Protein AF-A0A316BZR7-F1 (afdb_monomer_lite)

Structure (mmCIF, N/CA/C/O backbone):
data_AF-A0A316BZR7-F1
#
_entry.id   AF-A0A316BZR7-F1
#
loop_
_atom_site.group_PDB
_atom_site.id
_atom_site.type_symbol
_atom_site.label_atom_id
_atom_site.label_alt_id
_atom_site.label_comp_id
_atom_site.label_asym_id
_atom_site.label_entity_id
_atom_site.label_seq_id
_atom_site.pdbx_PDB_ins_code
_atom_site.Cartn_x
_atom_site.Cartn_y
_atom_site.Cartn_z
_atom_site.occupancy
_atom_site.B_iso_or_equiv
_atom_site.auth_seq_id
_atom_site.auth_comp_id
_atom_site.auth_asym_id
_atom_site.auth_atom_id
_atom_site.pdbx_PDB_model_num
ATOM 1 N N . MET A 1 1 ? -10.393 23.775 14.226 1.00 39.78 1 MET A N 1
ATOM 2 C CA . MET A 1 1 ? -9.896 24.589 15.356 1.00 39.78 1 MET A CA 1
ATOM 3 C C . MET A 1 1 ? -9.389 23.636 16.424 1.00 39.78 1 MET A C 1
ATOM 5 O O . MET A 1 1 ? -10.168 22.820 16.896 1.00 39.78 1 MET A O 1
ATOM 9 N N . THR A 1 2 ? -8.099 23.657 16.740 1.00 46.25 2 THR A N 1
ATOM 10 C CA . THR A 1 2 ? -7.511 22.816 17.795 1.00 46.25 2 THR A CA 1
ATOM 11 C C . THR A 1 2 ? -7.655 23.524 19.139 1.00 46.25 2 THR A C 1
ATOM 13 O O . THR A 1 2 ? -7.155 24.635 19.293 1.00 46.25 2 THR A O 1
ATOM 16 N N . ALA A 1 3 ? -8.357 22.914 20.096 1.00 64.75 3 ALA A N 1
ATOM 17 C CA . ALA A 1 3 ? -8.474 23.451 21.449 1.00 64.75 3 ALA A CA 1
ATOM 18 C C . ALA A 1 3 ? -7.121 23.367 22.179 1.00 64.75 3 ALA A C 1
ATOM 20 O O . ALA A 1 3 ? -6.484 22.314 22.191 1.00 64.75 3 ALA A O 1
ATOM 21 N N . THR A 1 4 ? -6.684 24.470 22.786 1.00 62.91 4 THR A N 1
ATOM 22 C CA . THR A 1 4 ? -5.451 24.536 23.587 1.00 62.91 4 THR A CA 1
ATOM 23 C C . THR A 1 4 ? -5.675 23.902 24.964 1.00 62.91 4 THR A C 1
ATOM 25 O O . THR A 1 4 ? -6.775 23.973 25.519 1.00 62.91 4 THR A O 1
ATOM 28 N N . ALA A 1 5 ? -4.646 23.278 25.543 1.00 68.62 5 ALA A N 1
ATOM 29 C CA . ALA A 1 5 ? -4.742 22.670 26.871 1.00 68.62 5 ALA A CA 1
ATOM 30 C C . ALA A 1 5 ? -5.240 23.689 27.917 1.00 68.62 5 ALA A C 1
ATOM 32 O O . ALA A 1 5 ? -4.745 24.811 27.984 1.00 68.62 5 ALA A O 1
ATOM 33 N N . GLY A 1 6 ? -6.240 23.304 28.718 1.00 70.75 6 GLY A N 1
ATOM 34 C CA . GLY A 1 6 ? -6.812 24.169 29.756 1.00 70.75 6 GLY A CA 1
ATOM 35 C C . GLY A 1 6 ? -7.877 25.168 29.287 1.00 70.75 6 GLY A C 1
ATOM 36 O O . GLY A 1 6 ? -8.313 25.978 30.102 1.00 70.75 6 GLY A O 1
ATOM 37 N N . HIS A 1 7 ? -8.356 25.096 28.037 1.00 73.69 7 HIS A N 1
ATOM 38 C CA . HIS A 1 7 ? -9.388 26.004 27.501 1.00 73.69 7 HIS A CA 1
ATOM 39 C C . HIS A 1 7 ? -10.671 26.098 28.361 1.00 73.69 7 HIS A C 1
ATOM 41 O O . HIS A 1 7 ? -11.329 27.130 28.361 1.00 73.69 7 HIS A O 1
ATOM 47 N N . ASN A 1 8 ? -10.972 25.063 29.159 1.00 73.62 8 ASN A N 1
ATOM 48 C CA . ASN A 1 8 ? -12.148 24.978 30.036 1.00 73.62 8 ASN A CA 1
ATOM 49 C C . ASN A 1 8 ? -11.811 25.031 31.546 1.00 73.62 8 ASN A C 1
ATOM 51 O O . ASN A 1 8 ? -12.597 24.579 32.372 1.00 73.62 8 ASN A O 1
ATOM 55 N N . SER A 1 9 ? -10.638 25.545 31.932 1.00 69.94 9 SER A N 1
ATOM 56 C CA . SER A 1 9 ? -10.155 25.525 33.330 1.00 69.94 9 SER A CA 1
ATOM 57 C C . SER A 1 9 ? -10.892 26.472 34.294 1.00 69.94 9 SER A C 1
ATOM 59 O O . SER A 1 9 ? -10.808 26.277 35.503 1.00 69.94 9 SER A O 1
ATOM 61 N N . GLY A 1 10 ? -11.640 27.459 33.788 1.00 78.06 10 GLY A N 1
ATOM 62 C CA . GLY A 1 10 ? -12.372 28.447 34.598 1.00 78.06 10 GLY A CA 1
ATOM 63 C C . GLY A 1 10 ? -13.855 28.140 34.857 1.00 78.06 10 GLY A C 1
ATOM 64 O O . GLY A 1 10 ? -14.569 29.020 35.331 1.00 78.06 10 GLY A O 1
ATOM 65 N N . ILE A 1 11 ? -14.348 26.948 34.504 1.00 84.19 11 ILE A N 1
ATOM 66 C CA . ILE A 1 11 ? -15.777 26.601 34.621 1.00 84.19 11 ILE A CA 1
ATOM 67 C C . ILE A 1 11 ? -16.121 25.978 35.983 1.00 84.19 11 ILE A C 1
ATOM 69 O O . ILE A 1 11 ? -15.246 25.457 36.678 1.00 84.19 11 ILE A O 1
ATOM 73 N N . SER A 1 12 ? -17.411 25.985 36.337 1.00 86.38 12 SER A N 1
ATOM 74 C CA . SER A 1 12 ? -17.899 25.387 37.586 1.00 86.38 12 SER A CA 1
ATOM 75 C C . SER A 1 12 ? -17.670 23.869 37.633 1.00 86.38 12 SER A C 1
ATOM 77 O O . SER A 1 12 ? -17.667 23.202 36.601 1.00 86.38 12 SER A O 1
ATOM 79 N N . GLU A 1 13 ? -17.547 23.286 38.830 1.00 85.31 13 GLU A N 1
ATOM 80 C CA . GLU A 1 13 ? -17.380 21.831 39.008 1.00 85.31 13 GLU A CA 1
ATOM 81 C C . GLU A 1 13 ? -18.511 21.022 38.344 1.00 85.31 13 GLU A C 1
ATOM 83 O O . GLU A 1 13 ? -18.285 19.965 37.750 1.00 85.31 13 GLU A O 1
ATOM 88 N N . LYS A 1 14 ? -19.739 21.555 38.373 1.00 88.00 14 LYS A N 1
ATOM 89 C CA . LYS A 1 14 ? -20.889 20.962 37.684 1.00 88.00 14 LYS A CA 1
ATOM 90 C C . LYS A 1 14 ? -20.659 20.901 36.171 1.00 88.00 14 LYS A C 1
ATOM 92 O O . LYS A 1 14 ? -20.904 19.856 35.571 1.00 88.00 14 LYS A O 1
ATOM 97 N N . ASP A 1 15 ? -20.159 21.979 35.572 1.00 86.38 15 ASP A N 1
ATOM 98 C CA . ASP A 1 15 ? -19.881 22.042 34.134 1.00 86.38 15 ASP A CA 1
ATOM 99 C C . ASP A 1 15 ? -18.669 21.180 33.755 1.00 86.38 15 ASP A C 1
ATOM 101 O O . ASP A 1 15 ? -18.697 20.509 32.723 1.00 86.38 15 ASP A O 1
ATOM 105 N N . GLN A 1 16 ? -17.649 21.096 34.620 1.00 88.12 16 GLN A N 1
ATOM 106 C CA . GLN A 1 16 ? -16.531 20.157 34.451 1.00 88.12 16 GLN A CA 1
ATOM 107 C C . GLN A 1 16 ? -17.023 18.709 34.415 1.00 88.12 16 GLN A C 1
ATOM 109 O O . GLN A 1 16 ? -16.618 17.936 33.545 1.00 88.12 16 GLN A O 1
ATOM 114 N N . ARG A 1 17 ? -17.946 18.343 35.313 1.00 89.50 17 ARG A N 1
ATOM 115 C CA . ARG A 1 17 ? -18.556 17.009 35.330 1.00 89.50 17 ARG A CA 1
ATOM 116 C C . ARG A 1 17 ? -19.358 16.737 34.056 1.00 89.50 17 ARG A C 1
ATOM 118 O O . ARG A 1 17 ? -19.254 15.642 33.510 1.00 89.50 17 ARG A O 1
ATOM 125 N N . VAL A 1 18 ? -20.124 17.709 33.556 1.00 91.31 18 VAL A N 1
ATOM 126 C CA . VAL A 1 18 ? -20.857 17.574 32.282 1.00 91.31 18 VAL A CA 1
ATOM 127 C C . VAL A 1 18 ? -19.889 17.368 31.113 1.00 91.31 18 VAL A C 1
ATOM 129 O O . VAL A 1 18 ? -20.049 16.405 30.361 1.00 91.31 18 VAL A O 1
ATOM 132 N N . LEU A 1 19 ? -18.851 18.202 30.994 1.00 91.62 19 LEU A N 1
ATOM 133 C CA . LEU A 1 19 ? -17.828 18.065 29.951 1.00 91.62 19 LEU A CA 1
ATOM 134 C C . LEU A 1 19 ? -17.113 16.716 30.012 1.00 91.62 19 LEU A C 1
ATOM 136 O O . LEU A 1 19 ? -16.899 16.087 28.976 1.00 91.62 19 LEU A O 1
ATOM 140 N N . PHE A 1 20 ? -16.783 16.244 31.215 1.00 92.75 20 PHE A N 1
ATOM 141 C CA . PHE A 1 20 ? -16.193 14.924 31.400 1.00 92.75 20 PHE A CA 1
ATOM 142 C C . PHE A 1 20 ? -17.071 13.829 30.786 1.00 92.75 20 PHE A C 1
ATOM 144 O O . PHE A 1 20 ? -16.567 12.996 30.035 1.00 92.75 20 PHE A O 1
ATOM 151 N N . PHE A 1 21 ? -18.382 13.836 31.047 1.00 95.38 21 PHE A N 1
ATOM 152 C CA . PHE A 1 21 ? -19.281 12.825 30.487 1.00 95.38 21 PHE A CA 1
ATOM 153 C C . PHE A 1 21 ? -19.483 12.967 28.974 1.00 95.38 21 PHE A C 1
ATOM 155 O O . PHE A 1 21 ? -19.585 11.944 28.300 1.00 95.38 21 PHE A O 1
ATOM 162 N N . ILE A 1 22 ? -19.460 14.184 28.420 1.00 93.75 22 ILE A N 1
ATOM 163 C CA . ILE A 1 22 ? -19.458 14.400 26.962 1.00 93.75 22 ILE A CA 1
ATOM 164 C C . ILE A 1 22 ? -18.227 13.734 26.332 1.00 93.75 22 ILE A C 1
ATOM 166 O O . ILE A 1 22 ? -18.365 12.896 25.440 1.00 93.75 22 ILE A O 1
ATOM 170 N N . HIS A 1 23 ? -17.029 14.042 26.838 1.00 95.06 23 HIS A N 1
ATOM 171 C CA . HIS A 1 23 ? -15.787 13.465 26.321 1.00 95.06 23 HIS A CA 1
ATOM 172 C C . HIS A 1 23 ? -15.692 11.959 26.561 1.00 95.06 23 HIS A C 1
ATOM 174 O O . HIS A 1 23 ? -15.227 11.234 25.686 1.00 95.06 23 HIS A O 1
ATOM 180 N N . ARG A 1 24 ? -16.159 11.466 27.713 1.00 96.62 24 ARG A N 1
ATOM 181 C CA . ARG A 1 24 ? -16.218 10.031 28.009 1.00 96.62 24 ARG A CA 1
ATOM 182 C C . ARG A 1 24 ? -17.108 9.301 27.010 1.00 96.62 24 ARG A C 1
ATOM 184 O O . ARG A 1 24 ? -16.702 8.260 26.506 1.00 96.62 24 ARG A O 1
ATOM 191 N N . ASN A 1 25 ? -18.307 9.814 26.745 1.00 95.81 25 ASN A N 1
ATOM 192 C CA . ASN A 1 25 ? -19.244 9.169 25.830 1.00 95.81 25 ASN A CA 1
ATOM 193 C C . ASN A 1 25 ? -18.683 9.139 24.404 1.00 95.81 25 ASN A C 1
ATOM 195 O O . ASN A 1 25 ? -18.724 8.089 23.766 1.00 95.81 25 ASN A O 1
ATOM 199 N N . GLU A 1 26 ? -18.076 10.238 23.946 1.00 95.19 26 GLU A N 1
ATOM 200 C CA . GLU A 1 26 ? -17.407 10.253 22.641 1.00 95.19 26 GLU A CA 1
ATOM 201 C C . GLU A 1 26 ? -16.199 9.309 22.609 1.00 95.19 26 GLU A C 1
ATOM 203 O O . GLU A 1 26 ? -16.018 8.571 21.646 1.00 95.19 26 GLU A O 1
ATOM 208 N N . HIS A 1 27 ? -15.404 9.250 23.678 1.00 94.94 27 HIS A N 1
ATOM 209 C CA . HIS A 1 27 ? -14.288 8.313 23.775 1.00 94.94 27 HIS A CA 1
ATOM 210 C C . HIS A 1 27 ? -14.750 6.853 23.689 1.00 94.94 27 HIS A C 1
ATOM 212 O O . HIS A 1 27 ? -14.155 6.073 22.948 1.00 94.94 27 HIS A O 1
ATOM 218 N N . VAL A 1 28 ? -15.818 6.477 24.401 1.00 97.25 28 VAL A N 1
ATOM 219 C CA . VAL A 1 28 ? -16.399 5.125 24.321 1.00 97.25 28 VAL A CA 1
ATOM 220 C C . VAL A 1 28 ? -16.854 4.823 22.892 1.00 97.25 28 VAL A C 1
ATOM 222 O O . VAL A 1 28 ? -16.468 3.788 22.350 1.00 97.25 28 VAL A O 1
ATOM 225 N N . ARG A 1 29 ? -17.567 5.757 22.246 1.00 96.56 29 ARG A N 1
ATOM 226 C CA . ARG A 1 29 ? -18.007 5.628 20.847 1.00 96.56 29 ARG A CA 1
ATOM 227 C C . ARG A 1 29 ? -16.832 5.420 19.887 1.00 96.56 29 ARG A C 1
ATOM 229 O O . ARG A 1 29 ? -16.857 4.512 19.059 1.00 96.56 29 ARG A O 1
ATOM 236 N N . LEU A 1 30 ? -15.780 6.231 20.009 1.00 96.81 30 LEU A N 1
ATOM 237 C CA . LEU A 1 30 ? -14.576 6.121 19.178 1.00 96.81 30 LEU A CA 1
ATOM 238 C C . LEU A 1 30 ? -13.817 4.812 19.434 1.00 96.81 30 LEU A C 1
ATOM 240 O O . LEU A 1 30 ? -13.282 4.219 18.500 1.00 96.81 30 LEU A O 1
ATOM 244 N N . MET A 1 31 ? -13.788 4.329 20.677 1.00 96.38 31 MET A N 1
ATOM 245 C CA . MET A 1 31 ? -13.159 3.052 21.020 1.00 96.38 31 MET A CA 1
ATOM 246 C C . MET A 1 31 ? -13.922 1.853 20.455 1.00 96.38 31 MET A C 1
ATOM 248 O O . MET A 1 31 ? -13.297 0.886 20.022 1.00 96.38 31 MET A O 1
ATOM 252 N N . GLU A 1 32 ? -15.252 1.900 20.434 1.00 95.88 32 GLU A N 1
ATOM 253 C CA . GLU A 1 32 ? -16.079 0.887 19.771 1.00 95.88 32 GLU A CA 1
ATOM 254 C C . GLU A 1 32 ? -15.858 0.896 18.256 1.00 95.88 32 GLU A C 1
ATOM 256 O O . GLU A 1 32 ? -15.598 -0.158 17.674 1.00 95.88 32 GLU A O 1
ATOM 261 N N . ALA A 1 33 ? -15.844 2.081 17.636 1.00 96.00 33 ALA A N 1
ATOM 262 C CA . ALA A 1 33 ? -15.542 2.231 16.214 1.00 96.00 33 ALA A CA 1
ATOM 263 C C . ALA A 1 33 ? -14.142 1.702 15.864 1.00 96.00 33 ALA A C 1
ATOM 265 O O . ALA A 1 33 ? -13.987 0.958 14.896 1.00 96.00 33 ALA A O 1
ATOM 266 N N . LYS A 1 34 ? -13.131 2.009 16.688 1.00 96.31 34 LYS A N 1
ATOM 267 C CA . LYS A 1 34 ? -11.773 1.477 16.526 1.00 96.31 34 LYS A CA 1
ATOM 268 C C . LYS A 1 34 ? -11.756 -0.050 16.596 1.00 96.31 34 LYS A C 1
ATOM 270 O O . LYS A 1 34 ? -11.192 -0.687 15.717 1.00 96.31 34 LYS A O 1
ATOM 275 N N . LYS A 1 35 ? -12.404 -0.648 17.602 1.00 96.31 35 LYS A N 1
ATOM 276 C CA . LYS A 1 35 ? -12.485 -2.115 17.733 1.00 96.31 35 LYS A CA 1
ATOM 277 C C . LYS A 1 35 ? -13.152 -2.761 16.518 1.00 96.31 35 LYS A C 1
ATOM 279 O O . LYS A 1 35 ? -12.685 -3.802 16.060 1.00 96.31 35 LYS A O 1
ATOM 284 N N . ALA A 1 36 ? -14.224 -2.156 16.008 1.00 94.69 36 ALA A N 1
ATOM 285 C CA . ALA A 1 36 ? -14.908 -2.629 14.810 1.00 94.69 36 ALA A CA 1
ATOM 286 C C . ALA A 1 36 ? -14.000 -2.539 13.571 1.00 94.69 36 ALA A C 1
ATOM 288 O O . ALA A 1 36 ? -13.877 -3.518 12.836 1.00 94.69 36 ALA A O 1
ATOM 289 N N . ALA A 1 37 ? -13.302 -1.415 13.386 1.00 95.44 37 ALA A N 1
ATOM 290 C CA . ALA A 1 37 ? -12.355 -1.222 12.290 1.00 95.44 37 ALA A CA 1
ATOM 291 C C . ALA A 1 37 ? -11.171 -2.204 12.360 1.00 95.44 37 ALA A C 1
ATOM 293 O O . ALA A 1 37 ? -10.831 -2.832 11.360 1.00 95.44 37 ALA A O 1
ATOM 294 N N . ASP A 1 38 ? -10.594 -2.413 13.546 1.00 95.38 38 ASP A N 1
ATOM 295 C CA . ASP A 1 38 ? -9.499 -3.366 13.760 1.00 95.38 38 ASP A CA 1
ATOM 296 C C . ASP A 1 38 ? -9.947 -4.810 13.457 1.00 95.38 38 ASP A C 1
ATOM 298 O O . ASP A 1 38 ? -9.207 -5.600 12.861 1.00 95.38 38 ASP A O 1
ATOM 302 N N . ALA A 1 39 ? -11.176 -5.172 13.844 1.00 95.44 39 ALA A N 1
ATOM 303 C CA . ALA A 1 39 ? -11.755 -6.474 13.525 1.00 95.44 39 ALA A CA 1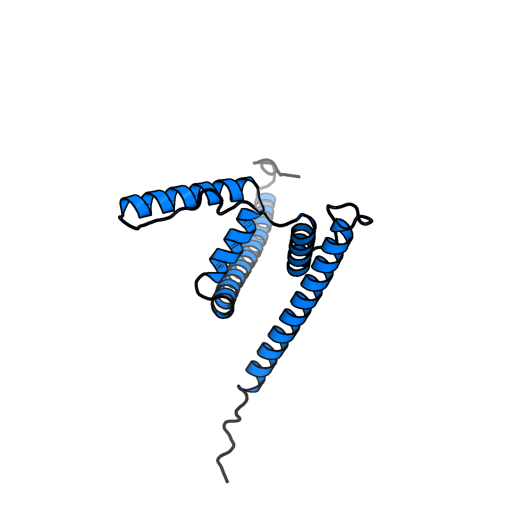
ATOM 304 C C . ALA A 1 39 ? -11.989 -6.645 12.017 1.00 95.44 39 ALA A C 1
ATOM 306 O O . ALA A 1 39 ? -11.645 -7.696 11.471 1.00 95.44 39 ALA A O 1
ATOM 307 N N . ALA A 1 40 ? -12.515 -5.616 11.346 1.00 94.44 40 ALA A N 1
ATOM 308 C CA . ALA A 1 40 ? -12.705 -5.607 9.900 1.00 94.44 40 ALA A CA 1
ATOM 309 C C . ALA A 1 40 ? -11.369 -5.758 9.159 1.00 94.44 40 ALA A C 1
ATOM 311 O O . ALA A 1 40 ? 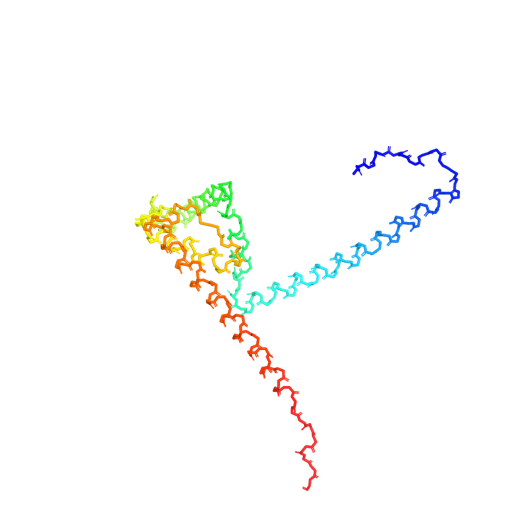-11.249 -6.623 8.295 1.00 94.44 40 ALA A O 1
ATOM 312 N N . LEU A 1 41 ? -10.335 -5.014 9.562 1.00 92.94 41 LEU A N 1
ATOM 313 C CA . LEU A 1 41 ? -9.000 -5.090 8.965 1.00 92.94 41 LEU A CA 1
ATOM 314 C C . LEU A 1 41 ? -8.374 -6.478 9.139 1.00 92.94 41 LEU A C 1
ATOM 316 O O . LEU A 1 41 ? -7.790 -7.023 8.202 1.00 92.94 41 LEU A O 1
ATOM 320 N N . ARG A 1 42 ? -8.531 -7.096 10.317 1.00 92.88 42 ARG A N 1
ATOM 321 C CA . ARG A 1 42 ? -8.069 -8.471 10.552 1.00 92.88 42 ARG A CA 1
ATOM 322 C C . ARG A 1 42 ? -8.803 -9.480 9.668 1.00 92.88 42 ARG A C 1
ATOM 324 O O . ARG A 1 42 ? -8.164 -10.383 9.136 1.00 92.88 42 ARG A O 1
ATOM 331 N N . ASN A 1 43 ? -10.122 -9.358 9.533 1.00 93.94 43 ASN A N 1
ATOM 332 C CA . ASN A 1 43 ? -10.916 -10.261 8.699 1.00 93.94 43 ASN A CA 1
ATOM 333 C C . ASN A 1 43 ? -10.579 -10.086 7.215 1.00 93.94 43 ASN A C 1
ATOM 335 O O . ASN A 1 43 ? -10.350 -11.079 6.530 1.00 93.94 43 ASN A O 1
ATOM 339 N N . HIS A 1 44 ? -10.425 -8.845 6.758 1.00 92.94 44 HIS A N 1
ATOM 340 C CA . HIS A 1 44 ? -9.951 -8.547 5.413 1.00 92.94 44 HIS A CA 1
ATOM 341 C C . HIS A 1 44 ? -8.558 -9.139 5.162 1.00 92.94 44 HIS A C 1
ATOM 343 O O . HIS A 1 44 ? -8.335 -9.776 4.142 1.00 92.94 44 HIS A O 1
ATOM 349 N N . GLY A 1 45 ? -7.638 -9.048 6.129 1.00 92.50 45 GLY A N 1
ATOM 350 C CA . GLY A 1 45 ? -6.327 -9.694 6.028 1.00 92.50 45 GLY A CA 1
ATOM 351 C C . GLY A 1 45 ? -6.391 -11.216 5.868 1.00 92.50 45 GLY A C 1
ATOM 352 O O . GLY A 1 45 ? -5.568 -11.785 5.153 1.00 92.50 45 GLY A O 1
ATOM 353 N N . LYS A 1 46 ? -7.382 -11.879 6.479 1.00 93.25 46 LYS A N 1
ATOM 354 C CA . LYS A 1 46 ? -7.626 -13.314 6.259 1.00 93.25 46 LYS A CA 1
ATOM 355 C C . LYS A 1 46 ? -8.148 -13.592 4.851 1.00 93.25 46 LYS A C 1
ATOM 357 O O . LYS A 1 46 ? -7.681 -14.541 4.237 1.00 93.25 46 LYS A O 1
ATOM 362 N N . GLN A 1 47 ? -9.065 -12.766 4.347 1.00 92.75 47 GLN A N 1
ATOM 363 C CA . GLN A 1 47 ? -9.577 -12.882 2.977 1.00 92.75 47 GLN A CA 1
ATOM 364 C C . GLN A 1 47 ? -8.458 -12.674 1.953 1.00 92.75 47 GLN A C 1
ATOM 366 O O . GLN A 1 47 ? -8.248 -13.520 1.101 1.00 92.75 47 GLN A O 1
ATOM 371 N N . VAL A 1 48 ? -7.645 -11.627 2.114 1.00 93.25 48 VAL A N 1
ATOM 372 C CA . VAL A 1 48 ? -6.464 -11.384 1.273 1.00 93.25 48 VAL A CA 1
ATOM 373 C C . VAL A 1 48 ? -5.517 -12.583 1.276 1.00 93.25 48 VAL A C 1
ATOM 375 O O . VAL A 1 48 ? -4.997 -12.952 0.231 1.00 93.25 48 VAL A O 1
ATOM 378 N N . LYS A 1 49 ? -5.290 -13.210 2.435 1.00 93.19 49 LYS A N 1
ATOM 379 C CA . LYS A 1 49 ? -4.458 -14.415 2.523 1.00 93.19 49 LYS A CA 1
ATOM 380 C C . LYS A 1 49 ? -5.080 -15.618 1.804 1.00 93.19 49 LYS A C 1
ATOM 382 O O . LYS A 1 49 ? -4.335 -16.414 1.241 1.00 93.19 49 LYS A O 1
ATOM 387 N N . ALA A 1 50 ? -6.404 -15.765 1.839 1.00 92.62 50 ALA A N 1
ATOM 388 C CA . ALA A 1 50 ? -7.108 -16.815 1.105 1.00 92.62 50 ALA A CA 1
ATOM 389 C C . ALA A 1 50 ? -7.032 -16.587 -0.415 1.00 92.62 50 ALA A C 1
ATOM 391 O O . ALA A 1 50 ? -6.747 -17.526 -1.150 1.00 92.62 50 ALA A O 1
ATOM 392 N N . ASP A 1 51 ? -7.197 -15.338 -0.855 1.00 90.56 51 ASP A N 1
ATOM 393 C CA . ASP A 1 51 ? -7.291 -14.975 -2.272 1.00 90.56 51 ASP A CA 1
ATOM 394 C C . ASP A 1 51 ? -5.911 -14.860 -2.954 1.00 90.56 51 ASP A C 1
ATOM 396 O O . ASP A 1 51 ? -5.731 -15.296 -4.087 1.00 90.56 51 ASP A O 1
ATOM 400 N N . LEU A 1 52 ? -4.921 -14.266 -2.274 1.00 92.19 52 LEU A N 1
ATOM 401 C CA . LEU A 1 52 ? -3.597 -13.921 -2.827 1.00 92.19 52 LEU A CA 1
ATOM 402 C C . LEU A 1 52 ? -2.439 -14.717 -2.191 1.00 92.19 52 LEU A C 1
ATOM 404 O O . LEU A 1 52 ? -1.267 -14.497 -2.507 1.00 92.19 52 LEU A O 1
ATOM 408 N N . GLY A 1 53 ? -2.743 -15.632 -1.269 1.00 93.25 53 GLY A N 1
ATOM 409 C CA . GLY A 1 53 ? -1.759 -16.452 -0.562 1.00 93.25 53 GLY A CA 1
ATOM 410 C C . GLY A 1 53 ? -1.034 -15.738 0.588 1.00 93.25 53 GLY A C 1
ATOM 411 O O . GLY A 1 53 ? -1.323 -14.596 0.951 1.00 93.25 53 GLY A O 1
ATOM 412 N N . GLU A 1 54 ? -0.049 -16.424 1.181 1.00 92.38 54 GLU A N 1
ATOM 413 C CA . GLU A 1 54 ? 0.655 -15.993 2.409 1.00 92.38 54 GLU A CA 1
ATOM 414 C C . GLU A 1 54 ? 1.255 -14.579 2.310 1.00 92.38 54 GLU A C 1
ATOM 416 O O . GLU A 1 54 ? 1.266 -13.830 3.286 1.00 92.38 54 GLU A O 1
ATOM 421 N N . ASN A 1 55 ? 1.728 -14.197 1.121 1.00 92.31 55 ASN A N 1
ATOM 422 C CA . ASN A 1 55 ? 2.389 -12.915 0.885 1.00 92.31 55 ASN A CA 1
ATOM 423 C C . ASN A 1 55 ? 1.445 -11.803 0.399 1.00 92.31 55 ASN A C 1
ATOM 425 O O . ASN A 1 55 ? 1.901 -10.666 0.275 1.00 92.31 55 ASN A O 1
ATOM 429 N N . GLY A 1 56 ? 0.156 -12.075 0.171 1.00 91.94 56 GLY A N 1
ATOM 430 C CA . GLY A 1 56 ? -0.774 -11.121 -0.447 1.00 91.94 56 GLY A CA 1
ATOM 431 C C . GLY A 1 56 ? -0.853 -9.776 0.279 1.00 91.94 56 GLY A C 1
ATOM 432 O O . GLY A 1 56 ? -0.673 -8.714 -0.311 1.00 91.94 56 GLY A O 1
ATOM 433 N N . MET A 1 57 ? -1.008 -9.802 1.607 1.00 93.00 57 MET A N 1
ATOM 434 C CA . MET A 1 57 ? -1.057 -8.569 2.407 1.00 93.00 57 MET A CA 1
ATOM 435 C C . MET A 1 57 ? 0.288 -7.820 2.411 1.00 93.00 57 MET A C 1
ATOM 437 O O . MET A 1 57 ? 0.315 -6.595 2.516 1.00 93.00 57 MET A O 1
ATOM 441 N N . ARG A 1 58 ? 1.419 -8.531 2.292 1.00 92.94 58 ARG A N 1
ATOM 442 C CA . ARG A 1 58 ? 2.742 -7.899 2.158 1.00 92.94 58 ARG A CA 1
ATOM 443 C C . ARG A 1 58 ? 2.885 -7.228 0.792 1.00 92.94 58 ARG A C 1
ATOM 445 O O . ARG A 1 58 ? 3.417 -6.126 0.741 1.00 92.94 58 ARG A O 1
ATOM 452 N N . GLN A 1 59 ? 2.392 -7.858 -0.274 1.00 92.88 59 GLN A N 1
ATOM 453 C CA . GLN A 1 59 ? 2.411 -7.304 -1.630 1.00 92.88 59 GLN A CA 1
ATOM 454 C C . GLN A 1 59 ? 1.586 -6.017 -1.724 1.00 92.88 59 GLN A C 1
ATOM 456 O O . GLN A 1 59 ? 2.110 -5.019 -2.200 1.00 92.88 59 GLN A O 1
ATOM 461 N N . ILE A 1 60 ? 0.359 -5.997 -1.186 1.00 94.00 60 ILE A N 1
ATOM 462 C CA . ILE A 1 60 ? -0.494 -4.791 -1.176 1.00 94.00 60 ILE A CA 1
ATOM 463 C C . ILE A 1 60 ? 0.184 -3.635 -0.426 1.00 94.00 60 ILE A C 1
ATOM 465 O O . ILE A 1 60 ? 0.213 -2.505 -0.901 1.00 94.00 60 ILE A O 1
ATOM 469 N N . LYS A 1 61 ? 0.771 -3.909 0.745 1.00 93.44 61 LYS A N 1
ATOM 470 C CA . LYS A 1 61 ? 1.478 -2.877 1.522 1.00 93.44 61 LYS A CA 1
ATOM 471 C C . LYS A 1 61 ? 2.712 -2.349 0.801 1.00 93.44 61 LYS A C 1
ATOM 473 O O . LYS A 1 61 ? 2.948 -1.146 0.816 1.00 93.44 61 LYS A O 1
ATOM 478 N N . LEU A 1 62 ? 3.492 -3.248 0.201 1.00 93.62 62 LEU A N 1
ATOM 479 C CA . LEU A 1 62 ? 4.671 -2.872 -0.568 1.00 93.62 62 LEU A CA 1
ATOM 480 C C . LEU A 1 62 ? 4.281 -2.030 -1.785 1.00 93.62 62 LEU A C 1
ATOM 482 O O . LEU A 1 62 ? 4.933 -1.028 -2.046 1.00 93.62 62 LEU A O 1
ATOM 486 N N . TYR A 1 63 ? 3.204 -2.399 -2.482 1.00 93.44 63 TYR A N 1
ATOM 487 C CA . TYR A 1 63 ? 2.665 -1.623 -3.594 1.00 93.44 63 TYR A CA 1
ATOM 488 C C . TYR A 1 63 ? 2.398 -0.169 -3.181 1.00 93.44 63 TYR A C 1
ATOM 490 O O . TYR A 1 63 ? 2.955 0.737 -3.789 1.00 93.44 63 TYR A O 1
ATOM 498 N N . GLU A 1 64 ? 1.654 0.068 -2.095 1.00 92.69 64 GLU A N 1
ATOM 499 C CA . GLU A 1 64 ? 1.385 1.438 -1.629 1.00 92.69 64 GLU A CA 1
ATOM 500 C C . GLU A 1 64 ? 2.651 2.198 -1.195 1.00 92.69 64 GLU A C 1
ATOM 502 O O . GLU A 1 64 ? 2.745 3.405 -1.413 1.00 92.69 64 GLU A O 1
ATOM 507 N N . GLU A 1 65 ? 3.650 1.520 -0.616 1.00 92.19 65 GLU A N 1
ATOM 508 C CA . GLU A 1 65 ? 4.933 2.146 -0.256 1.00 92.19 65 GLU A CA 1
ATOM 509 C C . GLU A 1 65 ? 5.708 2.600 -1.506 1.00 92.19 65 GLU A C 1
ATOM 511 O O . GLU A 1 65 ? 6.180 3.741 -1.566 1.00 92.19 65 GLU A O 1
ATOM 516 N N . LEU A 1 66 ? 5.778 1.745 -2.532 1.00 92.25 66 LEU A N 1
ATOM 517 C CA . LEU A 1 66 ? 6.505 1.999 -3.782 1.00 92.25 66 LEU A CA 1
ATOM 518 C C . LEU A 1 66 ? 5.910 3.123 -4.635 1.00 92.25 66 LEU A C 1
ATOM 520 O O . LEU A 1 66 ? 6.592 3.640 -5.514 1.00 92.25 66 LEU A O 1
ATOM 524 N N . ARG A 1 67 ? 4.677 3.555 -4.358 1.00 89.50 67 ARG A N 1
ATOM 525 C CA . ARG A 1 67 ? 4.058 4.705 -5.036 1.00 89.50 67 ARG A CA 1
ATOM 526 C C . ARG A 1 67 ? 4.671 6.046 -4.643 1.00 89.50 67 ARG A C 1
ATOM 528 O O . ARG A 1 67 ? 4.361 7.070 -5.251 1.00 89.50 67 ARG A O 1
ATOM 535 N N . THR A 1 68 ? 5.519 6.058 -3.619 1.00 89.94 68 THR A N 1
ATOM 536 C CA . THR A 1 68 ? 6.253 7.248 -3.197 1.00 89.94 68 THR A CA 1
ATOM 537 C C . THR A 1 68 ? 7.722 7.139 -3.608 1.00 89.94 68 THR A C 1
ATOM 539 O O . THR A 1 68 ? 8.313 6.070 -3.442 1.00 89.94 68 THR A O 1
ATOM 542 N N . PRO A 1 69 ? 8.365 8.235 -4.059 1.00 88.06 69 PRO A N 1
ATOM 543 C CA . PRO A 1 69 ? 9.801 8.218 -4.355 1.00 88.06 69 PRO A CA 1
ATOM 544 C C . PRO A 1 69 ? 10.651 7.793 -3.148 1.00 88.06 69 PRO A C 1
ATOM 546 O O . PRO A 1 69 ? 11.666 7.114 -3.288 1.00 88.06 69 PRO A O 1
ATOM 549 N N . GLU A 1 70 ? 10.218 8.174 -1.943 1.00 90.25 70 GLU A N 1
ATOM 550 C CA . GLU A 1 70 ? 10.863 7.794 -0.684 1.00 90.25 70 GLU A CA 1
ATOM 551 C C . GLU A 1 70 ? 10.772 6.283 -0.430 1.00 90.25 70 GLU A C 1
ATOM 553 O O . GLU A 1 70 ? 11.774 5.651 -0.085 1.00 90.25 70 GLU A O 1
ATOM 558 N N . GLY A 1 71 ? 9.592 5.691 -0.638 1.00 88.69 71 GLY A N 1
ATOM 559 C CA . GLY A 1 71 ? 9.377 4.254 -0.499 1.00 88.69 71 GLY A CA 1
ATOM 560 C C . GLY A 1 71 ? 10.119 3.439 -1.556 1.00 88.69 71 GLY A C 1
ATOM 561 O O . GLY A 1 71 ? 10.738 2.429 -1.220 1.00 88.69 71 GLY A O 1
ATOM 562 N N . GLU A 1 72 ? 10.165 3.910 -2.804 1.00 88.69 72 GLU A N 1
ATOM 563 C CA . GLU A 1 72 ? 10.955 3.288 -3.873 1.00 88.69 72 GLU A CA 1
ATOM 564 C C . GLU A 1 72 ? 12.454 3.263 -3.531 1.00 88.69 72 GLU A C 1
ATOM 566 O O . GLU A 1 72 ? 13.100 2.212 -3.598 1.00 88.69 72 GLU A O 1
ATOM 571 N N . ALA A 1 73 ? 13.012 4.403 -3.108 1.00 88.56 73 ALA A N 1
ATOM 572 C CA . ALA A 1 73 ? 14.417 4.501 -2.718 1.00 88.56 73 ALA A CA 1
ATOM 573 C C . ALA A 1 73 ? 14.743 3.583 -1.529 1.00 88.56 73 ALA A C 1
ATOM 575 O O . ALA A 1 73 ? 15.762 2.882 -1.534 1.00 88.56 73 ALA A O 1
ATOM 576 N N . LYS A 1 74 ? 13.857 3.544 -0.528 1.00 91.56 74 LYS A N 1
ATOM 577 C CA . LYS A 1 74 ? 13.996 2.675 0.643 1.00 91.56 74 LYS A CA 1
ATOM 578 C C . LYS A 1 74 ? 13.950 1.195 0.265 1.00 91.56 74 LYS A C 1
ATOM 580 O O . LYS A 1 74 ? 14.786 0.429 0.745 1.00 91.56 74 LYS A O 1
ATOM 585 N N . PHE A 1 75 ? 13.032 0.793 -0.611 1.00 92.00 75 PHE A N 1
ATOM 586 C CA . PHE A 1 75 ? 12.932 -0.591 -1.069 1.00 92.00 75 PHE A CA 1
ATOM 587 C C . PHE A 1 75 ? 14.172 -1.022 -1.858 1.00 92.00 75 PHE A C 1
ATOM 589 O O . PHE A 1 75 ? 14.743 -2.075 -1.577 1.00 92.00 75 PHE A O 1
ATOM 596 N N . LYS A 1 76 ? 14.663 -0.178 -2.775 1.00 88.75 76 LYS A N 1
ATOM 597 C CA . LYS A 1 76 ? 15.913 -0.435 -3.512 1.00 88.75 76 LYS A CA 1
ATOM 598 C C . LYS A 1 76 ? 17.104 -0.620 -2.566 1.00 88.75 76 LYS A C 1
ATOM 600 O O . LYS A 1 76 ? 17.884 -1.558 -2.739 1.00 88.75 76 LYS A O 1
ATOM 605 N N . ALA A 1 77 ? 17.222 0.227 -1.541 1.00 87.94 77 ALA A N 1
ATOM 606 C CA . ALA A 1 77 ? 18.261 0.098 -0.520 1.00 87.94 77 ALA A CA 1
ATOM 607 C C . ALA A 1 77 ? 18.121 -1.201 0.293 1.00 87.94 77 ALA A C 1
ATOM 609 O O . ALA A 1 77 ? 19.122 -1.870 0.559 1.00 87.94 77 ALA A O 1
ATOM 610 N N . GLN A 1 78 ? 16.891 -1.589 0.645 1.00 90.38 78 GLN A N 1
ATOM 611 C CA . GLN A 1 78 ? 16.618 -2.852 1.329 1.00 90.38 78 GLN A CA 1
ATOM 612 C C . GLN A 1 78 ? 17.022 -4.057 0.470 1.00 90.38 78 GLN A C 1
ATOM 614 O O . GLN A 1 78 ? 17.755 -4.917 0.953 1.00 90.38 78 GLN A O 1
ATOM 619 N N . CYS A 1 79 ? 16.623 -4.103 -0.805 1.00 89.06 79 CYS A N 1
ATOM 620 C CA . CYS A 1 79 ? 17.015 -5.177 -1.721 1.00 89.06 79 CYS A CA 1
ATOM 621 C C . CYS A 1 79 ? 18.539 -5.283 -1.864 1.00 89.06 79 CYS A C 1
ATOM 623 O O . CYS A 1 79 ? 19.078 -6.389 -1.862 1.00 89.06 79 CYS A O 1
ATOM 625 N N . ALA A 1 80 ? 19.243 -4.150 -1.948 1.00 86.62 80 ALA A N 1
ATOM 626 C CA . ALA A 1 80 ? 20.703 -4.135 -2.013 1.00 86.62 80 ALA A CA 1
ATOM 627 C C . ALA A 1 80 ? 21.344 -4.707 -0.735 1.00 86.62 80 ALA A C 1
ATOM 629 O O . ALA A 1 80 ? 22.266 -5.520 -0.817 1.00 86.62 80 ALA A O 1
ATOM 630 N N . ALA A 1 81 ? 20.834 -4.331 0.441 1.00 87.69 81 ALA A N 1
ATOM 631 C CA . ALA A 1 81 ? 21.317 -4.847 1.720 1.00 87.69 81 ALA A CA 1
ATOM 632 C C . ALA A 1 81 ? 21.044 -6.355 1.885 1.00 87.69 81 ALA A C 1
ATOM 634 O O . ALA A 1 81 ? 21.928 -7.099 2.312 1.00 87.69 81 ALA A O 1
ATOM 635 N N . GLU A 1 82 ? 19.850 -6.822 1.509 1.00 90.25 82 GLU A N 1
ATOM 636 C CA . GLU A 1 82 ? 19.478 -8.243 1.553 1.00 90.25 82 GLU A CA 1
ATOM 637 C C . GLU A 1 82 ? 20.324 -9.083 0.585 1.00 90.25 82 GLU A C 1
ATOM 639 O O . GLU A 1 82 ? 20.835 -10.138 0.967 1.00 90.25 82 GLU A O 1
ATOM 644 N N . ALA A 1 83 ? 20.554 -8.592 -0.638 1.00 87.06 83 ALA A N 1
ATOM 645 C CA . ALA A 1 83 ? 21.442 -9.239 -1.602 1.00 87.06 83 ALA A CA 1
ATOM 646 C C . ALA A 1 83 ? 22.880 -9.345 -1.070 1.00 87.06 83 ALA A C 1
ATOM 648 O O . ALA A 1 83 ? 23.505 -10.400 -1.180 1.00 87.06 83 ALA A O 1
ATOM 649 N N . GLN A 1 84 ? 23.393 -8.286 -0.434 1.00 85.69 84 GLN A N 1
ATOM 650 C CA . GLN A 1 84 ? 24.724 -8.292 0.172 1.00 85.69 84 GLN A CA 1
ATOM 651 C C . GLN A 1 84 ? 24.844 -9.327 1.299 1.00 85.69 84 GLN A C 1
ATOM 653 O O . GLN A 1 84 ? 25.842 -10.051 1.365 1.00 85.69 84 GLN A O 1
ATOM 658 N N . ALA A 1 85 ? 23.829 -9.428 2.161 1.00 88.25 85 ALA A N 1
ATOM 659 C CA . ALA A 1 85 ? 23.784 -10.434 3.218 1.00 88.25 85 ALA A CA 1
ATOM 660 C C . ALA A 1 85 ? 23.726 -11.863 2.649 1.00 88.25 85 ALA A C 1
ATOM 662 O O . ALA A 1 85 ? 24.409 -12.751 3.156 1.00 88.25 85 ALA A O 1
ATOM 663 N N . ALA A 1 86 ? 22.972 -12.085 1.569 1.00 88.56 86 ALA A N 1
ATOM 664 C CA . ALA A 1 86 ? 22.914 -13.376 0.885 1.00 88.56 86 ALA A CA 1
ATOM 665 C C . ALA A 1 86 ? 24.269 -13.770 0.267 1.00 88.56 86 ALA A C 1
ATOM 667 O O . ALA A 1 86 ? 24.687 -14.920 0.406 1.00 88.56 86 ALA A O 1
ATOM 668 N N . ILE A 1 87 ? 25.002 -12.818 -0.323 1.00 87.12 87 ILE A N 1
ATOM 669 C CA . ILE A 1 87 ? 26.379 -13.042 -0.798 1.00 87.12 87 ILE A CA 1
ATOM 670 C C . ILE A 1 87 ? 27.289 -13.455 0.366 1.00 87.12 87 ILE A C 1
ATOM 672 O O . ILE A 1 87 ? 28.039 -14.422 0.247 1.00 87.12 87 ILE A O 1
ATOM 676 N N . TRP A 1 88 ? 27.208 -12.769 1.512 1.00 86.88 88 TRP A N 1
ATOM 677 C CA . TRP A 1 88 ? 27.974 -13.146 2.709 1.00 86.88 88 TRP A CA 1
ATOM 678 C C . TRP A 1 88 ? 27.587 -14.522 3.259 1.00 86.88 88 TRP A C 1
ATOM 680 O O . TRP A 1 88 ? 28.440 -15.224 3.797 1.00 86.88 88 TRP A O 1
ATOM 690 N N . ALA A 1 89 ? 26.331 -14.934 3.082 1.00 92.06 89 ALA A N 1
ATOM 691 C CA . ALA A 1 89 ? 25.853 -16.275 3.405 1.00 92.06 89 ALA A CA 1
ATOM 692 C C . ALA A 1 89 ? 26.255 -17.343 2.364 1.00 92.06 89 ALA A C 1
ATOM 694 O O . ALA A 1 89 ? 25.898 -18.510 2.522 1.00 92.06 89 ALA A O 1
ATOM 695 N N . GLY A 1 90 ? 26.996 -16.974 1.312 1.00 87.06 90 GLY A N 1
ATOM 696 C CA . GLY A 1 90 ? 27.478 -17.892 0.278 1.00 87.06 90 GLY A CA 1
ATOM 697 C C . GLY A 1 90 ? 26.455 -18.222 -0.811 1.00 87.06 90 GLY A C 1
ATOM 698 O O . GLY A 1 90 ? 26.684 -19.147 -1.591 1.00 87.06 90 GLY A O 1
ATOM 699 N N . LEU A 1 91 ? 25.337 -17.488 -0.893 1.00 86.12 91 LEU A N 1
ATOM 700 C CA . LEU A 1 91 ? 24.401 -17.622 -2.008 1.00 86.12 91 LEU A CA 1
ATOM 701 C C . LEU A 1 91 ? 25.006 -16.981 -3.271 1.00 86.12 91 LEU A C 1
ATOM 703 O O . LEU A 1 91 ? 25.457 -15.833 -3.210 1.00 86.12 91 LEU A O 1
ATOM 707 N N . PRO A 1 92 ? 24.992 -17.666 -4.429 1.00 78.19 92 PRO A N 1
ATOM 708 C CA . PRO A 1 92 ? 25.427 -17.085 -5.694 1.00 78.19 92 PRO A CA 1
ATOM 709 C C . PRO A 1 92 ? 24.367 -16.095 -6.194 1.00 78.19 92 PRO A C 1
ATOM 711 O O . PRO A 1 92 ? 23.511 -16.426 -7.014 1.00 78.19 92 PRO A O 1
ATOM 714 N N . VAL A 1 93 ? 24.395 -14.874 -5.663 1.00 75.38 93 VAL A N 1
ATOM 715 C CA . VAL A 1 93 ? 23.501 -13.802 -6.101 1.00 75.38 93 VAL A CA 1
ATOM 716 C C . VAL A 1 93 ? 24.104 -13.133 -7.335 1.00 75.38 93 VAL A C 1
ATOM 718 O O . VAL A 1 93 ? 24.993 -12.293 -7.231 1.00 75.38 93 VAL A O 1
ATOM 721 N N . ASN A 1 94 ? 23.606 -13.493 -8.518 1.00 67.25 94 ASN A N 1
ATOM 722 C CA . ASN A 1 94 ? 23.883 -12.755 -9.750 1.00 67.25 94 ASN A CA 1
ATOM 723 C C . ASN A 1 94 ? 22.968 -11.523 -9.796 1.00 67.25 94 ASN A C 1
ATOM 725 O O . ASN A 1 94 ? 21.917 -11.551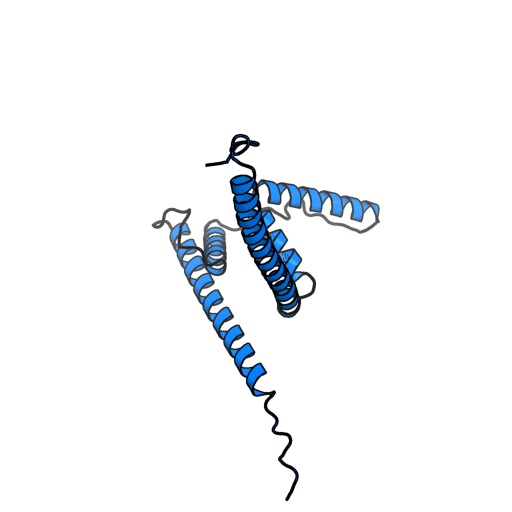 -10.436 1.00 67.25 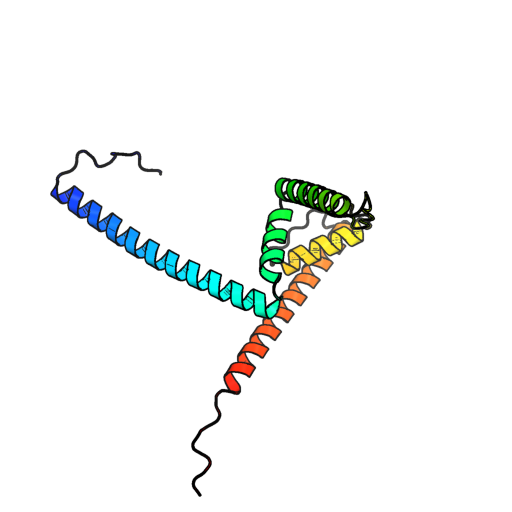94 ASN A O 1
ATOM 729 N N . THR A 1 95 ? 23.307 -10.459 -9.065 1.00 62.94 95 THR A N 1
ATOM 730 C CA . THR A 1 95 ? 22.529 -9.215 -9.128 1.00 62.94 95 THR A CA 1
ATOM 731 C C . THR A 1 95 ? 22.777 -8.510 -10.462 1.00 62.94 95 THR A C 1
ATOM 733 O O . THR A 1 95 ? 23.898 -8.135 -10.800 1.00 62.94 95 THR A O 1
ATOM 736 N N . GLN A 1 96 ? 21.715 -8.313 -11.243 1.00 62.09 96 GLN A N 1
ATOM 737 C CA . GLN A 1 96 ? 21.754 -7.453 -12.421 1.00 62.09 96 GLN A CA 1
ATOM 738 C C . GLN A 1 96 ? 21.669 -5.993 -11.953 1.00 62.09 96 GLN A C 1
ATOM 740 O O . GLN A 1 96 ? 20.700 -5.609 -11.303 1.00 62.09 96 GLN A O 1
ATOM 745 N N . ALA A 1 97 ? 22.670 -5.171 -12.286 1.00 55.31 97 ALA A N 1
ATOM 746 C CA . ALA A 1 97 ? 22.712 -3.748 -11.912 1.00 55.31 97 ALA A CA 1
ATOM 747 C C . ALA A 1 97 ? 21.519 -2.930 -12.457 1.00 55.31 97 ALA A C 1
ATOM 749 O O . ALA A 1 97 ? 21.246 -1.839 -11.969 1.00 55.31 97 ALA A O 1
ATOM 750 N N . ASP A 1 98 ? 20.802 -3.482 -13.437 1.00 60.47 98 ASP A N 1
ATOM 751 C CA . ASP A 1 98 ? 19.712 -2.846 -14.179 1.00 60.47 98 ASP A CA 1
ATOM 752 C C . ASP A 1 98 ? 18.315 -3.408 -13.837 1.00 60.47 98 ASP A C 1
ATOM 754 O O . ASP A 1 98 ? 17.362 -3.228 -14.584 1.00 60.47 98 ASP A O 1
ATOM 758 N N . MET A 1 99 ? 18.170 -4.129 -12.716 1.00 71.25 99 MET A N 1
ATOM 759 C CA . MET A 1 99 ? 16.938 -4.872 -12.384 1.00 71.25 99 MET A CA 1
ATOM 760 C C . MET A 1 99 ? 15.678 -3.995 -12.235 1.00 71.25 99 MET A C 1
ATOM 762 O O . MET A 1 99 ? 14.566 -4.504 -12.329 1.00 71.25 99 MET A O 1
ATOM 766 N N . PHE A 1 100 ? 15.838 -2.693 -11.984 1.00 78.31 100 PHE A N 1
ATOM 767 C CA . PHE A 1 100 ? 14.729 -1.770 -11.717 1.00 78.31 100 PHE A CA 1
ATOM 768 C C . PHE A 1 100 ? 14.561 -0.677 -12.778 1.00 78.31 100 PHE A C 1
ATOM 770 O O . PHE A 1 100 ? 13.771 0.245 -12.571 1.00 78.31 100 PHE A O 1
ATOM 777 N N . SER A 1 101 ? 15.318 -0.729 -13.873 1.00 75.44 101 SER A N 1
ATOM 778 C CA . SER A 1 101 ? 15.163 0.240 -14.954 1.00 75.44 101 SER A CA 1
ATOM 779 C C . SER A 1 101 ? 14.051 -0.212 -15.888 1.00 75.44 101 SER A C 1
ATOM 781 O O . SER A 1 101 ? 14.099 -1.307 -16.443 1.00 75.44 101 SER A O 1
ATOM 783 N N . ASP A 1 102 ? 13.053 0.645 -16.092 1.00 78.62 102 ASP A N 1
ATOM 784 C CA . ASP A 1 102 ? 12.045 0.397 -17.117 1.00 78.62 102 ASP A CA 1
ATOM 785 C C . ASP A 1 102 ? 12.611 0.763 -18.495 1.00 78.62 102 ASP A C 1
ATOM 787 O O . ASP A 1 102 ? 12.717 1.943 -18.852 1.00 78.62 102 ASP A O 1
ATOM 791 N N . LEU A 1 103 ? 12.987 -0.265 -19.254 1.00 81.19 103 LEU A N 1
ATOM 792 C CA . LEU A 1 103 ? 13.486 -0.157 -20.625 1.00 81.19 103 LEU A CA 1
ATOM 793 C C . LEU A 1 103 ? 12.362 -0.182 -21.673 1.00 81.19 103 LEU A C 1
ATOM 795 O O . LEU A 1 103 ? 12.653 -0.143 -22.870 1.00 81.19 103 LEU A O 1
ATOM 799 N N . ALA A 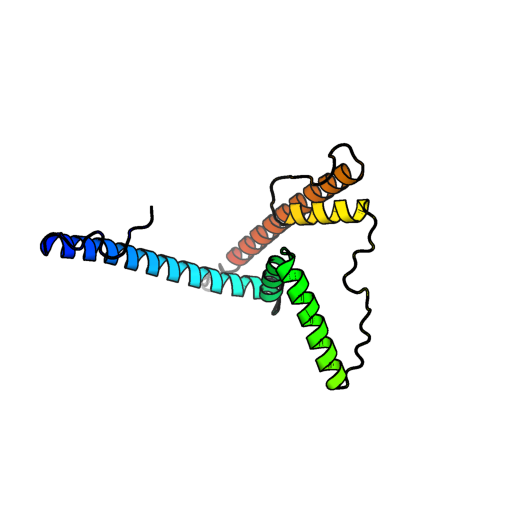1 104 ? 11.093 -0.256 -21.257 1.00 84.38 104 ALA A N 1
ATOM 800 C CA . ALA A 1 104 ? 9.984 -0.311 -22.195 1.00 84.38 104 ALA A CA 1
ATOM 801 C C . ALA A 1 104 ? 9.854 1.002 -22.994 1.00 84.38 104 ALA A C 1
ATOM 803 O O . ALA A 1 104 ? 10.048 2.094 -22.427 1.00 84.38 104 ALA A O 1
ATOM 804 N N . PRO A 1 105 ? 9.483 0.911 -24.289 1.00 89.81 105 PRO A N 1
ATOM 805 C CA . PRO A 1 105 ? 9.090 2.059 -25.098 1.00 89.81 105 PRO A CA 1
ATOM 806 C C . PRO A 1 105 ? 8.019 2.910 -24.408 1.00 89.81 105 PRO A C 1
ATOM 808 O O . PRO A 1 105 ? 7.196 2.404 -23.644 1.00 89.81 105 PRO A O 1
ATOM 811 N N . LEU A 1 106 ? 8.004 4.214 -24.700 1.00 87.56 106 LEU A N 1
ATOM 812 C CA . LEU A 1 106 ? 7.102 5.160 -24.035 1.00 87.56 106 LEU A CA 1
ATOM 813 C C . LEU A 1 106 ? 5.617 4.818 -24.244 1.00 87.56 106 LEU A C 1
ATOM 815 O O . LEU A 1 106 ? 4.829 5.003 -23.325 1.00 87.56 106 LEU A O 1
ATOM 819 N N . ASP A 1 107 ? 5.250 4.277 -25.408 1.00 88.50 107 ASP A N 1
ATOM 820 C CA . ASP A 1 107 ? 3.885 3.816 -25.702 1.00 88.50 107 ASP A CA 1
ATOM 821 C C . ASP A 1 107 ? 3.448 2.652 -24.805 1.00 88.50 107 ASP A C 1
ATOM 823 O O . ASP A 1 107 ? 2.369 2.687 -24.216 1.00 88.50 107 ASP A O 1
ATOM 827 N N . GLU A 1 108 ? 4.304 1.639 -24.653 1.00 90.12 108 GLU A N 1
ATOM 828 C CA . GLU A 1 108 ? 4.027 0.478 -23.798 1.00 90.12 108 GLU A CA 1
ATOM 829 C C . GLU A 1 108 ? 3.951 0.875 -22.324 1.00 90.12 108 GLU A C 1
ATOM 831 O O . GLU A 1 108 ? 3.112 0.370 -21.577 1.00 90.12 108 GLU A O 1
ATOM 836 N N . ARG A 1 109 ? 4.805 1.817 -21.911 1.00 89.44 109 ARG A N 1
ATOM 837 C CA . ARG A 1 109 ? 4.769 2.394 -20.567 1.00 89.44 109 ARG A CA 1
ATOM 838 C C . ARG A 1 109 ? 3.470 3.157 -20.329 1.00 89.44 109 ARG A C 1
ATOM 840 O O . ARG A 1 109 ? 2.805 2.907 -19.334 1.00 89.44 109 ARG A O 1
ATOM 847 N N . ALA A 1 110 ? 3.069 4.006 -21.274 1.00 91.50 110 ALA A N 1
ATOM 848 C CA . ALA A 1 110 ? 1.826 4.762 -21.182 1.00 91.50 110 ALA A CA 1
ATOM 849 C C . ALA A 1 110 ? 0.601 3.840 -21.085 1.00 91.50 110 ALA A C 1
ATOM 851 O O . ALA A 1 110 ? -0.276 4.088 -20.261 1.00 91.50 110 ALA A O 1
ATOM 852 N N . PHE A 1 111 ? 0.558 2.755 -21.870 1.00 93.50 111 PHE A N 1
ATOM 853 C CA . PHE A 1 111 ? -0.494 1.743 -21.757 1.00 93.50 111 PHE A CA 1
ATOM 854 C C . PHE A 1 111 ? -0.531 1.108 -20.362 1.00 93.50 111 PHE A C 1
ATOM 856 O O . PHE A 1 111 ? -1.594 1.071 -19.744 1.00 93.50 111 PHE A O 1
ATOM 863 N N . ARG A 1 112 ? 0.619 0.652 -19.850 1.00 91.44 112 ARG A N 1
ATOM 864 C CA . ARG A 1 112 ? 0.733 0.004 -18.534 1.00 91.44 112 ARG A CA 1
ATOM 865 C C . ARG A 1 112 ? 0.314 0.932 -17.394 1.00 91.44 112 ARG A C 1
ATOM 867 O O . ARG A 1 112 ? -0.464 0.528 -16.536 1.00 91.44 112 ARG A O 1
ATOM 874 N N . ASP A 1 113 ? 0.773 2.181 -17.426 1.00 91.31 113 ASP A N 1
ATOM 875 C CA . ASP A 1 113 ? 0.417 3.201 -16.435 1.00 91.31 113 ASP A CA 1
ATOM 876 C C . ASP A 1 113 ? -1.098 3.472 -16.455 1.00 91.31 113 ASP A C 1
ATOM 878 O O . ASP A 1 113 ? -1.734 3.645 -15.411 1.00 91.31 113 ASP A O 1
ATOM 882 N N . GLY A 1 114 ? -1.692 3.472 -17.653 1.00 92.44 114 GLY A N 1
ATOM 883 C CA . GLY A 1 114 ? -3.133 3.571 -17.844 1.00 92.44 114 GLY A CA 1
ATOM 884 C C . GLY A 1 114 ? -3.874 2.378 -17.250 1.00 92.44 114 GLY A C 1
ATOM 885 O O . GLY A 1 114 ? -4.800 2.565 -16.465 1.00 92.44 114 GLY A O 1
ATOM 886 N N . GLU A 1 115 ? -3.464 1.160 -17.599 1.00 95.19 115 GLU A N 1
ATOM 887 C CA . GLU A 1 115 ? -4.050 -0.098 -17.118 1.00 95.19 115 GLU A CA 1
ATOM 888 C C . GLU A 1 115 ? -4.029 -0.192 -15.594 1.00 95.19 115 GLU A C 1
ATOM 890 O O . GLU A 1 115 ? -5.067 -0.441 -14.977 1.00 95.19 115 GLU A O 1
ATOM 895 N N . GLU A 1 116 ? -2.896 0.129 -14.974 1.00 92.44 116 GLU A N 1
ATOM 896 C CA . GLU A 1 116 ? -2.763 0.175 -13.521 1.00 92.44 116 GLU A CA 1
ATOM 897 C C . GLU A 1 116 ? -3.691 1.227 -12.889 1.00 92.44 116 GLU A C 1
ATOM 899 O O . GLU A 1 116 ? -4.378 0.947 -11.902 1.00 92.44 116 GLU A O 1
ATOM 904 N N . ALA A 1 117 ? -3.775 2.432 -13.468 1.00 91.44 117 ALA A N 1
ATOM 905 C CA . ALA A 1 117 ? -4.711 3.459 -13.007 1.00 91.44 117 ALA A CA 1
ATOM 906 C C . ALA A 1 117 ? -6.176 3.001 -13.135 1.00 91.44 117 ALA A C 1
ATOM 908 O O . ALA A 1 117 ? -7.000 3.299 -12.266 1.00 91.44 117 ALA A O 1
ATOM 909 N N . GLY A 1 118 ? -6.488 2.238 -14.185 1.00 91.44 118 GLY A N 1
ATOM 910 C CA . GLY A 1 118 ? -7.785 1.602 -14.378 1.00 91.44 118 GLY A CA 1
ATOM 911 C C . GLY A 1 118 ? -8.087 0.573 -13.288 1.00 91.44 118 GLY A C 1
ATOM 912 O O . GLY A 1 118 ? -9.120 0.677 -12.630 1.00 91.44 118 GLY A O 1
ATOM 913 N N . LEU A 1 119 ? -7.169 -0.360 -13.031 1.00 92.88 119 LEU A N 1
ATOM 914 C CA . LEU A 1 119 ? -7.304 -1.399 -11.999 1.00 92.88 119 LEU A CA 1
ATOM 915 C C . LEU A 1 119 ? -7.398 -0.829 -10.576 1.00 92.88 119 LEU A C 1
ATOM 917 O O . LEU A 1 119 ? -8.059 -1.408 -9.715 1.00 92.88 119 LEU A O 1
ATOM 921 N N . ARG A 1 120 ? -6.773 0.324 -10.322 1.00 90.25 120 ARG A N 1
ATOM 922 C CA . ARG A 1 120 ? -6.856 1.028 -9.034 1.00 90.25 120 ARG A CA 1
ATOM 923 C C . ARG A 1 120 ? -8.216 1.687 -8.785 1.00 90.25 120 ARG A C 1
ATOM 925 O O . ARG A 1 120 ? -8.533 2.010 -7.642 1.00 90.25 120 ARG A O 1
ATOM 932 N N . GLY A 1 121 ? -9.027 1.877 -9.826 1.00 87.75 121 GLY A N 1
ATOM 933 C CA . GLY A 1 121 ? -10.314 2.558 -9.707 1.00 87.75 121 GLY A CA 1
ATOM 934 C C . GLY A 1 121 ? -10.219 4.085 -9.756 1.00 87.75 121 GLY A C 1
ATOM 935 O O . GLY A 1 121 ? -11.157 4.762 -9.336 1.00 87.75 121 GLY A O 1
ATOM 936 N N . ASP A 1 122 ? -9.103 4.642 -10.232 1.00 90.00 122 ASP A N 1
ATOM 937 C CA . ASP A 1 122 ? -8.915 6.090 -10.305 1.00 90.00 122 ASP A CA 1
ATOM 938 C C . ASP A 1 122 ? -9.837 6.744 -11.339 1.00 90.00 122 ASP A C 1
ATOM 940 O O . ASP A 1 122 ? -10.071 6.210 -12.428 1.00 90.00 122 ASP A O 1
ATOM 944 N N . THR A 1 123 ? -10.270 7.973 -11.046 1.00 90.56 123 THR A N 1
ATOM 945 C CA . THR A 1 123 ? -10.838 8.863 -12.063 1.00 90.56 123 THR A CA 1
ATOM 946 C C . THR A 1 123 ? -9.829 9.056 -13.192 1.00 90.56 123 THR A C 1
ATOM 948 O O . THR A 1 123 ? -8.655 9.328 -12.938 1.00 90.56 123 THR A O 1
ATOM 951 N N . TYR A 1 124 ? -10.296 8.970 -14.440 1.00 91.25 124 TYR A N 1
ATOM 952 C CA . TYR A 1 124 ? -9.449 9.168 -15.610 1.00 91.25 124 TYR A CA 1
ATOM 953 C C . TYR A 1 124 ? -8.698 10.507 -15.548 1.00 91.25 124 TYR A C 1
ATOM 955 O O . TYR A 1 124 ? -9.303 11.581 -15.566 1.00 91.25 124 TYR A O 1
ATOM 963 N N . SER A 1 125 ? -7.370 10.425 -15.491 1.00 91.12 125 SER A N 1
ATOM 964 C CA . SER A 1 125 ? -6.461 11.568 -15.479 1.00 91.12 125 SER A CA 1
ATOM 965 C C . SER A 1 125 ? -5.210 11.203 -16.268 1.00 91.12 125 SER A C 1
ATOM 967 O O . SER A 1 125 ? -4.334 10.507 -15.762 1.00 91.12 125 SER A O 1
ATOM 969 N N . ASN A 1 126 ? -5.144 11.658 -17.517 1.00 88.75 126 ASN A N 1
ATOM 970 C CA . ASN A 1 126 ? -4.038 11.355 -18.417 1.00 88.75 126 ASN A CA 1
ATOM 971 C C . ASN A 1 126 ? -2.836 12.275 -18.132 1.00 88.75 126 ASN A C 1
ATOM 973 O O . ASN A 1 126 ? -2.984 13.493 -18.258 1.00 88.75 126 ASN A O 1
ATOM 977 N N . PRO A 1 127 ? -1.663 11.739 -17.747 1.00 87.75 127 PRO A N 1
ATOM 978 C CA . PRO A 1 127 ? -0.463 12.545 -17.525 1.00 87.75 127 PRO A CA 1
ATOM 979 C C . PRO A 1 127 ? 0.228 12.961 -18.836 1.00 87.75 127 PRO A C 1
ATOM 981 O O . PRO A 1 127 ? 1.114 13.816 -18.818 1.00 87.75 127 PRO A O 1
ATOM 984 N N . TYR A 1 128 ? -0.162 12.370 -19.967 1.00 88.31 128 TYR A N 1
ATOM 985 C CA . TYR A 1 128 ? 0.329 12.700 -21.301 1.00 88.31 128 TYR A CA 1
ATOM 986 C C . TYR A 1 128 ? -0.628 13.663 -22.017 1.00 88.31 128 TYR A C 1
ATOM 988 O O . TYR A 1 128 ? -1.785 13.836 -21.633 1.00 88.31 128 TYR A O 1
ATOM 996 N N . ASP A 1 129 ? -0.168 14.269 -23.116 1.00 86.69 129 ASP A N 1
ATOM 997 C CA . ASP A 1 129 ? -1.068 15.000 -24.012 1.00 86.69 129 ASP A CA 1
ATOM 998 C C . ASP A 1 129 ? -2.102 14.029 -24.601 1.00 86.69 129 ASP A C 1
ATOM 1000 O O . ASP A 1 129 ? -1.743 13.077 -25.298 1.00 86.69 129 ASP A O 1
ATOM 1004 N N . GLN A 1 130 ? -3.385 14.285 -24.349 1.00 82.56 130 GLN A N 1
ATOM 1005 C CA . GLN A 1 130 ? -4.505 13.442 -24.765 1.00 82.56 130 GLN A CA 1
ATOM 1006 C C . GLN A 1 130 ? -4.550 13.201 -26.285 1.00 82.56 130 GLN A C 1
ATOM 1008 O O . GLN A 1 130 ? -5.004 12.148 -26.733 1.00 82.56 130 GLN A O 1
ATOM 1013 N N . ASN A 1 131 ? -4.059 14.148 -27.091 1.00 87.12 131 ASN A N 1
ATOM 1014 C CA . ASN A 1 131 ? -4.046 14.015 -28.551 1.00 87.12 131 ASN A CA 1
ATOM 1015 C C . ASN A 1 131 ? -2.795 13.301 -29.089 1.00 87.12 131 ASN A C 1
ATOM 1017 O O . ASN A 1 131 ? -2.728 12.978 -30.283 1.00 87.12 131 ASN A O 1
ATOM 1021 N N . SER A 1 132 ? -1.810 13.032 -28.233 1.00 89.69 132 SER A N 1
ATOM 1022 C CA . SER A 1 132 ? -0.600 12.295 -28.597 1.00 89.69 132 SER A CA 1
ATOM 1023 C C . SER A 1 132 ? -0.862 10.790 -28.724 1.00 89.69 132 SER A C 1
ATOM 1025 O O . SER A 1 132 ? -1.892 10.273 -28.287 1.00 89.69 132 SER A O 1
ATOM 1027 N N . HIS A 1 133 ? 0.072 10.063 -29.344 1.00 89.94 133 HIS A N 1
ATOM 1028 C CA . HIS A 1 133 ? -0.012 8.602 -29.410 1.00 89.94 133 HIS A CA 1
ATOM 1029 C C . HIS A 1 133 ? 0.012 7.972 -28.009 1.00 89.94 133 HIS A C 1
ATOM 1031 O O . HIS A 1 133 ? -0.887 7.199 -27.692 1.00 89.94 133 HIS A O 1
ATOM 1037 N N . HIS A 1 134 ? 0.941 8.407 -27.154 1.00 90.56 134 HIS A N 1
ATOM 1038 C CA . HIS A 1 134 ? 1.070 7.957 -25.765 1.00 90.56 134 HIS A CA 1
ATOM 1039 C C . HIS A 1 134 ? -0.189 8.248 -24.935 1.00 90.56 134 HIS A C 1
ATOM 1041 O O . HIS A 1 134 ? -0.648 7.395 -24.181 1.00 90.56 134 HIS A O 1
ATOM 1047 N N . GLY A 1 135 ? -0.805 9.422 -25.121 1.00 90.88 135 GLY A N 1
ATOM 1048 C CA . GLY A 1 135 ? -2.064 9.763 -24.456 1.00 90.88 135 GLY A CA 1
ATOM 1049 C C . GLY A 1 135 ? -3.200 8.806 -24.817 1.00 90.88 135 GLY A C 1
ATOM 1050 O O . GLY A 1 135 ? -3.942 8.378 -23.934 1.00 90.88 135 GLY A O 1
ATOM 1051 N N . ARG A 1 136 ? -3.301 8.400 -26.088 1.00 93.62 136 ARG A N 1
ATOM 1052 C CA . ARG A 1 136 ? -4.289 7.400 -26.523 1.00 93.62 136 ARG A CA 1
ATOM 1053 C C . ARG A 1 136 ? -4.006 6.005 -25.965 1.00 93.62 136 ARG A C 1
ATOM 1055 O O . ARG A 1 136 ? -4.955 5.320 -25.589 1.00 93.62 136 ARG A O 1
ATOM 1062 N N . GLU A 1 137 ? -2.741 5.591 -25.886 1.00 94.25 137 GLU A N 1
ATOM 1063 C CA . GLU A 1 137 ? -2.382 4.298 -25.283 1.00 94.25 137 GLU A CA 1
ATOM 1064 C C . GLU A 1 137 ? -2.677 4.270 -23.777 1.00 94.25 137 GLU A C 1
ATOM 1066 O O . GLU A 1 137 ? -3.248 3.293 -23.296 1.00 94.25 137 GLU A O 1
ATOM 1071 N N . PHE A 1 138 ? -2.423 5.365 -23.051 1.00 94.44 138 PHE A N 1
ATOM 1072 C CA . PHE A 1 138 ? -2.835 5.496 -21.649 1.00 94.44 138 PHE A CA 1
ATOM 1073 C C . PHE A 1 138 ? -4.353 5.378 -21.477 1.00 94.44 138 PHE A C 1
ATOM 1075 O O . PHE A 1 138 ? -4.837 4.645 -20.616 1.00 94.44 138 PHE A O 1
ATOM 1082 N N . GLU A 1 139 ? -5.134 6.060 -22.321 1.00 93.88 139 GLU A N 1
ATOM 1083 C CA . GLU A 1 139 ? -6.597 5.957 -22.288 1.00 93.88 139 GLU A CA 1
ATOM 1084 C C . GLU A 1 139 ? -7.084 4.528 -22.539 1.00 93.88 139 GLU A C 1
ATOM 1086 O O . GLU A 1 139 ? -8.007 4.046 -21.873 1.00 93.88 139 GLU A O 1
ATOM 1091 N N . ARG A 1 140 ? -6.461 3.842 -23.499 1.00 95.12 140 ARG A N 1
ATOM 1092 C CA . ARG A 1 140 ? -6.764 2.449 -23.820 1.00 95.12 140 ARG A CA 1
ATOM 1093 C C . ARG A 1 140 ? -6.456 1.531 -22.637 1.00 95.12 140 ARG A C 1
ATOM 1095 O O . ARG A 1 140 ? -7.313 0.718 -22.295 1.00 95.12 140 ARG A O 1
ATOM 1102 N N . GLY A 1 141 ? -5.292 1.697 -22.011 1.00 93.88 141 GLY A N 1
ATOM 1103 C CA . GLY A 1 141 ? -4.915 0.977 -20.797 1.00 93.88 141 GLY A CA 1
ATOM 1104 C C . GLY A 1 141 ? -5.944 1.182 -19.690 1.00 93.88 141 GLY A C 1
ATOM 1105 O O . GLY A 1 141 ? -6.516 0.215 -19.196 1.00 93.88 141 GLY A O 1
ATOM 1106 N N . TRP A 1 142 ? -6.292 2.436 -19.382 1.00 96.56 142 TRP A N 1
ATOM 1107 C CA . TRP A 1 142 ? -7.250 2.763 -18.317 1.00 96.56 142 TRP A CA 1
ATOM 1108 C C . TRP A 1 142 ? -8.617 2.109 -18.517 1.00 96.56 142 TRP A C 1
ATOM 1110 O O . TRP A 1 142 ? -9.184 1.549 -17.577 1.00 96.56 142 TRP A O 1
ATOM 1120 N N . LYS A 1 143 ? -9.131 2.105 -19.752 1.00 94.81 143 LYS A N 1
ATOM 1121 C CA . LYS A 1 143 ? -10.384 1.407 -20.078 1.00 94.81 143 LYS A CA 1
ATOM 1122 C C . LYS A 1 143 ? -10.264 -0.110 -19.917 1.00 94.81 143 LYS A C 1
ATOM 1124 O O . LYS A 1 143 ? -11.215 -0.718 -19.432 1.00 94.81 143 LYS A O 1
ATOM 1129 N N . SER A 1 144 ? -9.130 -0.699 -20.310 1.00 94.69 144 SER A N 1
ATOM 1130 C CA . SER A 1 144 ? -8.863 -2.135 -20.131 1.00 94.69 144 SER A CA 1
ATOM 1131 C C . SER A 1 144 ? -8.867 -2.504 -18.651 1.00 94.69 144 SER A C 1
ATOM 1133 O O . SER A 1 144 ? -9.671 -3.329 -18.226 1.00 94.69 144 SER A O 1
ATOM 1135 N N . GLY A 1 145 ? -8.073 -1.795 -17.843 1.00 92.25 145 GLY A N 1
ATOM 1136 C CA . GLY A 1 145 ? -7.974 -2.044 -16.407 1.00 92.25 145 GLY A CA 1
ATOM 1137 C C . GLY A 1 145 ? -9.305 -1.866 -15.673 1.00 92.25 145 GLY A C 1
ATOM 1138 O O . GLY A 1 145 ? -9.649 -2.665 -14.807 1.00 92.25 145 GLY A O 1
ATOM 1139 N N . GLN A 1 146 ? -10.113 -0.869 -16.051 1.00 92.12 146 GLN A N 1
ATOM 1140 C CA . GLN A 1 146 ? -11.472 -0.717 -15.517 1.00 92.12 146 GLN A CA 1
ATOM 1141 C C . GLN A 1 146 ? -12.360 -1.917 -15.864 1.00 92.12 146 GLN A C 1
ATOM 1143 O O . GLN A 1 146 ? -13.040 -2.448 -14.987 1.00 92.12 146 GLN A O 1
ATOM 1148 N N . ALA A 1 147 ? -12.366 -2.351 -17.128 1.00 92.25 147 ALA A N 1
ATOM 1149 C CA . ALA A 1 147 ? -13.168 -3.492 -17.560 1.00 92.25 147 ALA A CA 1
ATOM 1150 C C . ALA A 1 147 ? -12.778 -4.771 -16.802 1.00 92.25 147 ALA A C 1
ATOM 1152 O O . ALA A 1 147 ? -13.652 -5.451 -16.264 1.00 92.25 147 ALA A O 1
ATOM 1153 N N . GLU A 1 148 ? -11.479 -5.041 -16.681 1.00 92.12 148 GLU A N 1
ATOM 1154 C CA . GLU A 1 148 ? -10.943 -6.188 -15.943 1.00 92.12 148 GLU A CA 1
ATOM 1155 C C . GLU A 1 148 ? -11.299 -6.142 -14.455 1.00 92.12 148 GLU A C 1
ATOM 1157 O O . GLU A 1 148 ? -11.730 -7.152 -13.893 1.00 92.12 148 GLU A O 1
ATOM 1162 N N . LEU A 1 149 ? -11.204 -4.967 -13.823 1.00 90.69 149 LEU A N 1
ATOM 1163 C CA . LEU A 1 149 ? -11.614 -4.777 -12.433 1.00 90.69 149 LEU A CA 1
ATOM 1164 C C . LEU A 1 149 ? -13.105 -5.091 -12.245 1.00 90.69 149 LEU A C 1
ATOM 1166 O O . LEU A 1 149 ? -13.472 -5.850 -11.345 1.00 90.69 149 LEU A O 1
ATOM 1170 N N . PHE A 1 150 ? -13.970 -4.546 -13.107 1.00 90.00 150 PHE A N 1
ATOM 1171 C CA . PHE A 1 150 ? -15.411 -4.805 -13.048 1.00 90.00 150 PHE A CA 1
ATOM 1172 C C . PHE A 1 150 ? -15.747 -6.282 -13.275 1.00 90.00 150 PHE A C 1
ATOM 1174 O O . PHE A 1 150 ? -16.625 -6.824 -12.600 1.00 90.00 150 PHE A O 1
ATOM 1181 N N . GLU A 1 151 ? -15.073 -6.951 -14.209 1.00 91.38 151 GLU A N 1
ATOM 1182 C CA . GLU A 1 151 ? -15.248 -8.386 -14.438 1.00 91.38 151 GLU A CA 1
ATOM 1183 C C . GLU A 1 151 ? -14.776 -9.226 -13.248 1.00 91.38 151 GLU A C 1
ATOM 1185 O O . GLU A 1 151 ? -15.467 -10.168 -12.853 1.00 91.38 151 GLU A O 1
ATOM 1190 N N . GLY A 1 152 ? -13.635 -8.875 -12.652 1.00 87.00 152 GLY A N 1
ATOM 1191 C CA . GLY A 1 152 ? -13.104 -9.532 -11.461 1.00 87.00 152 GLY A CA 1
ATOM 1192 C C . GLY A 1 152 ? -14.050 -9.424 -10.264 1.00 87.00 152 GLY A C 1
ATOM 1193 O O . GLY A 1 152 ? -14.322 -10.428 -9.605 1.00 87.00 152 GLY A O 1
ATOM 1194 N N . ILE A 1 153 ? -14.623 -8.237 -10.030 1.00 88.88 153 ILE A N 1
ATOM 1195 C CA . ILE A 1 153 ? -15.626 -8.018 -8.976 1.00 88.88 153 ILE A CA 1
ATOM 1196 C C . ILE A 1 153 ? -16.858 -8.898 -9.213 1.00 88.88 153 ILE A C 1
ATOM 1198 O O . ILE A 1 153 ? -17.259 -9.629 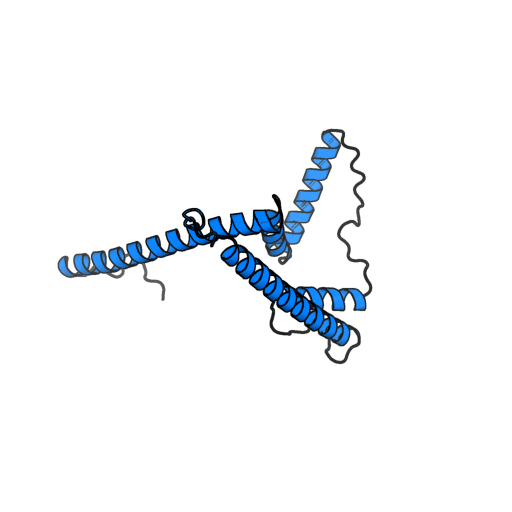-8.310 1.00 88.88 153 ILE A O 1
ATOM 1202 N N . LYS A 1 154 ? -17.411 -8.908 -10.434 1.00 89.81 154 LYS A N 1
ATOM 1203 C CA . LYS A 1 154 ? -18.582 -9.739 -10.771 1.00 89.81 154 LYS A CA 1
ATOM 1204 C C . LYS A 1 154 ? -18.339 -11.228 -10.535 1.00 89.81 154 LYS A C 1
ATOM 1206 O O . LYS A 1 154 ? -19.224 -11.918 -10.039 1.00 89.81 154 LYS A O 1
ATOM 1211 N N . LYS A 1 155 ? -17.155 -11.734 -10.896 1.00 88.31 155 LYS A N 1
ATOM 1212 C CA . LYS A 1 155 ? -16.787 -13.141 -10.660 1.00 88.31 155 LYS A CA 1
ATOM 1213 C C . LYS A 1 155 ? -16.729 -13.451 -9.168 1.00 88.31 155 LYS A C 1
ATOM 1215 O O . LYS A 1 155 ? -17.322 -14.432 -8.737 1.00 88.31 155 LYS A O 1
ATOM 1220 N N . LYS A 1 156 ? -16.103 -12.574 -8.381 1.00 86.12 156 LYS A N 1
ATOM 1221 C CA . LYS A 1 156 ? -16.013 -12.732 -6.926 1.00 86.12 156 LYS A CA 1
ATOM 1222 C C . LYS A 1 156 ? -17.386 -12.710 -6.247 1.00 86.12 156 LYS A C 1
ATOM 1224 O O . LYS A 1 156 ? -17.636 -13.497 -5.340 1.00 86.12 156 LYS A O 1
ATOM 1229 N N . GLU A 1 157 ? -18.284 -11.834 -6.694 1.00 85.88 157 GLU A N 1
ATOM 1230 C CA . GLU A 1 157 ? -19.671 -11.788 -6.211 1.00 85.88 157 GLU A CA 1
ATOM 1231 C C . GLU A 1 157 ? -20.447 -13.063 -6.576 1.00 85.88 157 GLU A C 1
ATOM 1233 O O . GLU A 1 157 ? -21.171 -13.604 -5.740 1.00 85.88 157 GLU A O 1
ATOM 1238 N N . ALA A 1 158 ? -20.260 -13.583 -7.794 1.00 84.88 158 ALA A N 1
ATOM 1239 C CA . ALA A 1 158 ? -20.883 -14.831 -8.226 1.00 84.88 158 ALA A CA 1
ATOM 1240 C C . ALA A 1 158 ? -20.395 -16.034 -7.399 1.00 84.88 158 ALA A C 1
ATOM 1242 O O . ALA A 1 158 ? -21.220 -16.805 -6.912 1.00 84.88 158 ALA A O 1
ATOM 1243 N N . GLU A 1 159 ? -19.084 -16.160 -7.178 1.00 81.50 159 GLU A N 1
ATOM 1244 C CA . GLU A 1 159 ? -18.492 -17.231 -6.362 1.00 81.50 159 GLU A CA 1
ATOM 1245 C C . GLU A 1 159 ? -18.999 -17.198 -4.913 1.00 81.50 159 GLU A C 1
ATOM 1247 O O . GLU A 1 159 ? -19.390 -18.236 -4.373 1.00 81.50 159 GLU A O 1
ATOM 1252 N N . ALA A 1 160 ? -19.093 -16.004 -4.316 1.00 77.12 160 ALA A N 1
ATOM 1253 C CA . ALA A 1 160 ? -19.671 -15.829 -2.984 1.00 77.12 160 ALA A CA 1
ATOM 1254 C C . ALA A 1 160 ? -21.146 -16.274 -2.927 1.00 77.12 160 ALA A C 1
ATOM 1256 O O . ALA A 1 160 ? -21.555 -16.935 -1.976 1.00 77.12 160 ALA A O 1
ATOM 1257 N N . SER A 1 161 ? -21.936 -15.974 -3.965 1.00 70.94 161 SER A N 1
ATOM 1258 C CA . SER A 1 161 ? -23.351 -16.370 -4.024 1.00 70.94 161 SER A CA 1
ATOM 1259 C C . SER A 1 161 ? -23.568 -17.880 -4.196 1.00 70.94 161 SER A C 1
ATOM 1261 O O . SER A 1 161 ? -24.556 -18.422 -3.701 1.00 70.94 161 SER A O 1
ATOM 1263 N N . THR A 1 162 ? -22.648 -18.584 -4.865 1.00 66.88 162 THR A N 1
ATOM 1264 C CA . THR A 1 162 ? -22.712 -20.048 -5.011 1.00 66.88 162 THR A CA 1
ATOM 1265 C C . THR A 1 162 ? -22.325 -20.797 -3.739 1.00 66.88 162 THR A C 1
ATOM 1267 O O . THR A 1 162 ? -22.902 -21.850 -3.469 1.00 66.88 162 THR A O 1
ATOM 1270 N N . ASP A 1 163 ? -21.401 -20.257 -2.941 1.00 59.41 163 ASP A N 1
ATOM 1271 C CA . ASP A 1 163 ? -20.974 -20.865 -1.673 1.00 59.41 163 ASP A CA 1
ATOM 1272 C C . ASP A 1 163 ? -22.104 -20.829 -0.620 1.00 59.41 163 ASP A C 1
ATOM 1274 O O . ASP A 1 163 ? -22.358 -21.815 0.073 1.00 59.41 163 ASP A O 1
ATOM 1278 N N . GLU A 1 164 ? -22.899 -19.750 -0.588 1.00 57.50 164 GLU A N 1
ATOM 1279 C CA . GLU A 1 164 ? -24.083 -19.642 0.284 1.00 57.50 164 GLU A CA 1
ATOM 1280 C C . GLU A 1 164 ? -25.224 -20.614 -0.089 1.00 57.50 164 GLU A C 1
ATOM 1282 O O . GLU A 1 164 ? -26.067 -20.930 0.753 1.00 57.50 164 GLU A O 1
ATOM 1287 N N . HIS A 1 165 ? -25.272 -21.124 -1.327 1.00 42.78 165 HIS A N 1
ATOM 1288 C CA . HIS A 1 165 ? -26.341 -22.025 -1.781 1.00 42.78 165 HIS A CA 1
ATOM 1289 C C . HIS A 1 165 ? -26.088 -23.507 -1.446 1.00 42.78 165 HIS A C 1
ATOM 1291 O O . HIS A 1 165 ? -27.023 -24.307 -1.452 1.00 42.78 165 HIS A O 1
ATOM 1297 N N . ILE A 1 166 ? -24.847 -23.891 -1.121 1.00 50.25 166 ILE A N 1
ATOM 1298 C CA . ILE A 1 166 ? -24.473 -25.288 -0.824 1.00 50.25 166 ILE A CA 1
ATOM 1299 C C . ILE A 1 166 ? -24.630 -25.623 0.674 1.00 50.25 166 ILE A C 1
ATOM 1301 O O . ILE A 1 166 ? -24.746 -26.793 1.036 1.00 50.25 166 ILE A O 1
ATOM 1305 N N . SER A 1 167 ? -24.752 -24.631 1.565 1.00 50.38 167 SER A N 1
ATOM 1306 C CA . SER A 1 167 ? -24.990 -24.872 3.001 1.00 50.38 167 SER A CA 1
ATOM 1307 C C . SER A 1 167 ? -26.446 -25.216 3.365 1.00 50.38 167 SER A C 1
ATOM 1309 O O . SER A 1 167 ? -26.777 -25.286 4.546 1.00 50.38 167 SER A O 1
ATOM 1311 N N . GLY A 1 168 ? -27.323 -25.406 2.374 1.00 44.72 168 GLY A N 1
ATOM 1312 C CA . GLY A 1 168 ? -28.756 -25.671 2.538 1.00 44.72 168 GLY A CA 1
ATOM 1313 C C . GLY A 1 168 ? -29.171 -27.140 2.413 1.00 44.72 168 GLY A C 1
ATOM 1314 O O . GLY A 1 168 ? -30.293 -27.395 1.986 1.00 44.72 168 GLY A O 1
ATOM 1315 N N . ALA A 1 169 ? -28.299 -28.105 2.729 1.00 42.38 169 ALA A N 1
ATOM 1316 C CA . ALA A 1 169 ? -28.702 -29.511 2.800 1.00 42.38 169 ALA A CA 1
ATOM 1317 C C . ALA A 1 169 ? -29.715 -29.700 3.947 1.00 42.38 169 ALA A C 1
ATOM 1319 O O . ALA A 1 169 ? -29.350 -29.656 5.123 1.00 42.38 169 ALA A O 1
ATOM 1320 N N . ASP A 1 170 ? -30.987 -29.854 3.580 1.00 57.34 170 ASP A N 1
ATOM 1321 C CA . ASP A 1 170 ? -32.117 -30.112 4.470 1.00 57.34 170 ASP A CA 1
ATOM 1322 C C . ASP A 1 170 ? -31.913 -31.454 5.209 1.00 57.34 170 ASP A C 1
ATOM 1324 O O . ASP A 1 170 ? -31.862 -32.503 4.566 1.00 57.34 170 ASP A O 1
ATOM 1328 N N . PRO A 1 171 ? -31.760 -31.470 6.548 1.00 53.66 171 PRO A N 1
ATOM 1329 C CA . PRO A 1 171 ? -31.476 -32.688 7.306 1.00 53.66 171 PRO A CA 1
ATOM 1330 C C . PRO A 1 171 ? -32.706 -33.591 7.531 1.00 53.66 171 PRO A C 1
ATOM 1332 O O . PRO A 1 171 ? -32.656 -34.459 8.404 1.00 53.66 171 PRO A O 1
ATOM 1335 N N . PHE A 1 172 ? -33.807 -33.404 6.791 1.00 57.16 172 PHE A N 1
ATOM 1336 C CA . PHE A 1 172 ? -35.061 -34.149 6.986 1.00 57.16 172 PHE A CA 1
ATOM 1337 C C . PHE A 1 172 ? -35.534 -35.006 5.797 1.00 57.16 172 PHE A C 1
ATOM 1339 O O . PHE A 1 172 ? -36.634 -35.554 5.862 1.00 57.16 172 PHE A O 1
ATOM 1346 N N . GLU A 1 173 ? -34.722 -35.226 4.760 1.00 53.28 173 GLU A N 1
ATOM 1347 C CA . GLU A 1 173 ? -34.998 -36.268 3.755 1.00 53.28 173 GLU A CA 1
ATOM 1348 C C . GLU A 1 173 ? -34.375 -37.616 4.157 1.00 53.28 173 GLU A C 1
ATOM 1350 O O . GLU A 1 173 ? -33.419 -38.069 3.548 1.00 53.28 173 GLU A O 1
ATOM 1355 N N . ASP A 1 174 ? -34.891 -38.245 5.215 1.00 51.19 174 ASP A N 1
ATOM 1356 C CA . ASP A 1 174 ? -34.803 -39.706 5.409 1.00 51.19 174 ASP A CA 1
ATOM 1357 C C . ASP A 1 174 ? -35.789 -40.142 6.509 1.00 51.19 174 ASP A C 1
ATOM 1359 O O . ASP A 1 174 ? -35.437 -40.537 7.622 1.00 51.19 174 ASP A O 1
ATOM 1363 N N . ALA A 1 175 ? -37.081 -40.022 6.202 1.00 46.62 175 ALA A N 1
ATOM 1364 C CA . ALA A 1 175 ? -38.148 -40.701 6.930 1.00 46.62 175 ALA A CA 1
ATOM 1365 C C . ALA A 1 175 ? -39.338 -40.954 5.991 1.00 46.62 175 ALA A C 1
ATOM 1367 O O . ALA A 1 175 ? -40.332 -40.226 6.018 1.00 46.62 175 ALA A O 1
ATOM 1368 N N . ALA A 1 176 ? -39.225 -41.990 5.157 1.00 40.41 176 ALA A N 1
ATOM 1369 C CA . ALA A 1 176 ? -40.349 -42.616 4.463 1.00 40.41 176 ALA A CA 1
ATOM 1370 C C . ALA A 1 176 ? -40.169 -44.138 4.430 1.00 40.41 176 ALA A C 1
ATOM 1372 O O . ALA A 1 176 ? -39.055 -44.591 4.087 1.00 40.41 176 ALA A O 1
#

Secondary structure (DSSP, 8-state):
-PPPTTTTTTS-HHHHHHHHHHHHHHHHHHHHHHHHHHHHHHHHHHHHHHHH-TTHHHHHHHHHHHTSHHHHHHHHHHHHHHHHHHHHTT------TTTT---S-HHHHHHHHHHHHHHTTPPP--SS-TTSHHHHHHHHHHHHHHHHHHHHHHHHHHHHHHHHHHT---TT----

Organism: Pseudaminobacter salicylatoxidans (NCBI:txid93369)

Sequence (176 aa):
MTATAGHNSGISEKDQRVLFFIHRNEHVRLMEAKKAADAALRNHGKQVKADLGENGMRQIKLYEELRTPEGEAKFKAQCAAEAQAAIWAGLPVNTQADMFSDLAPLDERAFRDGEEAGLRGDTYSNPYDQNSHHGREFERGWKSGQAELFEGIKKKEAEASTDEHISGADPFEDAA

pLDDT: mean 84.69, std 13.73, range [39.78, 97.25]

Foldseek 3Di:
DDDDPCNPVPDDPVVVVVVVVVVVVVVVVVVVVVVVVVVVVVVVVVVLCVVVNPCRVVVVVLVVLCVDPVSVVVVVVVVVVVLVVCVVVVHPDPDDPCPPDDPDDLQVVLLCCLLVCLLVVHDDDFPDDCPDSSVVSSPVNNVNNVVVNVVVVVVVVVVVVVVVVVVPPDPPPPDD

Radius of gyration: 26.7 Å; chains: 1; bounding box: 68×71×68 Å